Protein AF-A0A8T4QFQ8-F1 (afdb_monomer_lite)

Secondary structure (DSSP, 8-state):
----S-SS---PPPGGGTT--HHHHHHHTT-HHHHHHHHHHHHHHTTT--TTT----S-EEEEEEEEEETTTTEEEEEEEEEEEHHHHHHHTHHHHHHSHHHHHHHHHTT--HHHHHHHHHHHHT--HHHHHHHHHHHHHHHH-

Structure (mmCIF, N/CA/C/O backbone):
data_AF-A0A8T4QFQ8-F1
#
_entry.id   AF-A0A8T4QFQ8-F1
#
loop_
_atom_site.group_PDB
_atom_site.id
_atom_site.type_symbol
_atom_site.label_atom_id
_atom_site.label_alt_id
_atom_site.label_comp_id
_atom_site.label_asym_id
_atom_site.label_entity_id
_atom_site.label_seq_id
_atom_site.pdbx_PDB_ins_code
_atom_site.Cartn_x
_atom_site.Cartn_y
_atom_site.Cartn_z
_atom_site.occupancy
_atom_site.B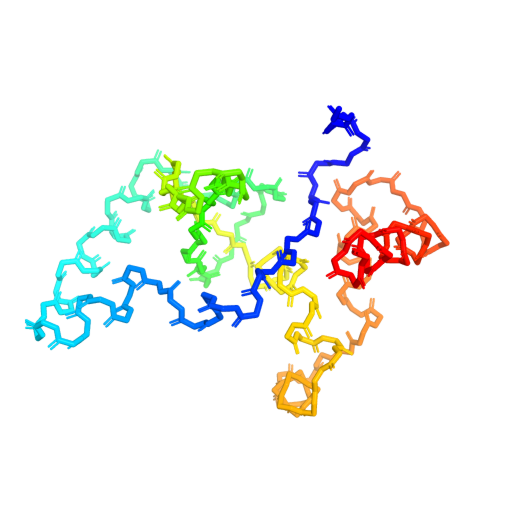_iso_or_equiv
_atom_site.auth_seq_id
_atom_site.auth_comp_id
_atom_site.auth_asym_id
_atom_site.auth_atom_id
_atom_site.pdbx_PDB_model_num
ATOM 1 N N . MET A 1 1 ? -11.045 -9.320 -13.388 1.00 33.59 1 MET A N 1
ATOM 2 C CA . MET A 1 1 ? -10.122 -8.826 -12.346 1.00 33.59 1 MET A CA 1
ATOM 3 C C . MET A 1 1 ? -9.104 -9.922 -12.071 1.00 33.59 1 MET A C 1
ATOM 5 O O . MET A 1 1 ? -9.397 -10.848 -11.333 1.00 33.59 1 MET A O 1
ATOM 9 N N . THR A 1 2 ? -7.963 -9.916 -12.756 1.00 33.94 2 THR A N 1
ATOM 10 C CA . THR A 1 2 ? -6.909 -10.924 -12.556 1.00 33.94 2 THR A CA 1
ATOM 11 C C . THR A 1 2 ? -5.964 -10.443 -11.462 1.00 33.94 2 THR A C 1
ATOM 13 O O . THR A 1 2 ? -4.955 -9.800 -11.738 1.00 33.94 2 THR A O 1
ATOM 16 N N . THR A 1 3 ? -6.312 -10.724 -10.210 1.00 46.50 3 THR A N 1
ATOM 17 C CA . THR A 1 3 ? -5.492 -10.429 -9.022 1.00 46.50 3 THR A CA 1
ATOM 18 C C . THR A 1 3 ? -4.377 -11.455 -8.775 1.00 46.50 3 THR A C 1
ATOM 20 O O . THR A 1 3 ? -3.748 -11.415 -7.727 1.00 46.50 3 THR A O 1
ATOM 23 N N . ASP A 1 4 ? -4.085 -12.351 -9.723 1.00 58.31 4 ASP A N 1
ATOM 24 C CA . ASP A 1 4 ? -3.194 -13.500 -9.481 1.00 58.31 4 ASP A CA 1
ATOM 25 C C . ASP A 1 4 ? -1.717 -13.287 -9.852 1.00 58.31 4 ASP A C 1
ATOM 27 O O . ASP A 1 4 ? -0.906 -14.197 -9.694 1.00 58.31 4 ASP A O 1
ATOM 31 N N . LYS A 1 5 ? -1.317 -12.110 -10.354 1.00 82.31 5 LYS A N 1
ATOM 32 C CA . LYS A 1 5 ? 0.058 -11.936 -10.863 1.00 82.31 5 LYS A CA 1
ATOM 33 C C . LYS A 1 5 ? 1.094 -11.615 -9.781 1.00 82.31 5 LYS A C 1
ATOM 35 O O . LYS A 1 5 ? 2.237 -12.049 -9.898 1.00 82.31 5 LYS A O 1
ATOM 40 N N . PHE A 1 6 ? 0.732 -10.853 -8.747 1.00 91.12 6 PHE A N 1
ATOM 41 C CA . PHE A 1 6 ? 1.683 -10.358 -7.746 1.00 91.12 6 PHE A CA 1
ATOM 42 C C . PHE A 1 6 ? 1.143 -10.479 -6.323 1.00 91.12 6 PHE A C 1
ATOM 44 O O . PHE A 1 6 ? -0.000 -10.130 -6.049 1.00 91.12 6 PHE A O 1
ATOM 51 N N . LYS A 1 7 ? 2.006 -10.912 -5.397 1.00 93.44 7 LYS A N 1
ATOM 52 C CA . LYS A 1 7 ? 1.698 -11.015 -3.964 1.00 93.44 7 LYS A CA 1
ATOM 53 C C . LYS A 1 7 ? 1.563 -9.638 -3.305 1.00 93.44 7 LYS A C 1
ATOM 55 O O . LYS A 1 7 ? 0.692 -9.419 -2.469 1.00 93.44 7 LYS A O 1
ATOM 60 N N . LEU A 1 8 ? 2.459 -8.718 -3.648 1.00 94.75 8 LEU A N 1
ATOM 61 C CA . LEU A 1 8 ? 2.418 -7.319 -3.246 1.00 94.75 8 LEU A CA 1
ATOM 62 C C . LEU A 1 8 ? 1.919 -6.490 -4.426 1.00 94.75 8 LEU A C 1
ATOM 64 O O . LEU A 1 8 ? 2.603 -6.401 -5.441 1.00 94.75 8 LEU A O 1
ATOM 68 N N . THR A 1 9 ? 0.747 -5.888 -4.276 1.00 95.19 9 THR A N 1
ATOM 69 C CA . THR A 1 9 ? 0.085 -5.090 -5.314 1.00 95.19 9 THR A CA 1
ATOM 70 C C . THR A 1 9 ? 0.146 -3.593 -5.014 1.00 95.19 9 THR A C 1
ATOM 72 O O . THR A 1 9 ? 0.393 -3.191 -3.873 1.00 95.19 9 THR A O 1
ATOM 75 N N . ILE A 1 10 ? -0.085 -2.785 -6.049 1.00 94.69 10 ILE A N 1
ATOM 76 C CA . ILE A 1 10 ? -0.287 -1.335 -5.961 1.00 94.69 10 ILE A CA 1
ATOM 77 C C . ILE A 1 10 ? -1.771 -1.071 -5.673 1.00 94.69 10 ILE A C 1
ATOM 79 O O . ILE A 1 10 ? -2.633 -1.711 -6.270 1.00 94.69 10 ILE A O 1
ATOM 83 N N . GLU A 1 11 ? -2.064 -0.130 -4.777 1.00 92.69 11 GLU A N 1
ATOM 84 C CA . GLU A 1 11 ? -3.414 0.313 -4.412 1.00 92.69 11 GLU A CA 1
ATOM 85 C C . GLU A 1 11 ? -3.524 1.837 -4.560 1.00 92.69 11 GLU A C 1
ATOM 87 O O . GLU A 1 11 ? -3.177 2.623 -3.670 1.00 92.69 11 GLU A O 1
ATOM 92 N N . LEU A 1 12 ? -4.010 2.267 -5.724 1.00 90.38 12 LEU A N 1
ATOM 93 C CA . LEU A 1 12 ? -4.332 3.669 -5.958 1.00 90.38 12 LEU A CA 1
ATOM 94 C C . LEU A 1 12 ? -5.690 3.983 -5.325 1.00 90.38 12 LEU A C 1
ATOM 96 O O . LEU A 1 12 ? -6.680 3.304 -5.579 1.00 90.38 12 LEU A O 1
ATOM 100 N N . VAL A 1 13 ? -5.714 5.004 -4.472 1.00 87.94 13 VAL A N 1
ATOM 101 C CA . VAL A 1 13 ? -6.920 5.442 -3.761 1.00 87.94 13 VAL A CA 1
ATOM 102 C C . VAL A 1 13 ? -7.675 6.430 -4.655 1.00 87.94 13 VAL A C 1
ATOM 104 O O . VAL A 1 13 ? -7.035 7.344 -5.186 1.00 87.94 13 VAL A O 1
ATOM 107 N N . PRO A 1 14 ? -9.002 6.301 -4.834 1.00 85.12 14 PRO A N 1
ATOM 108 C CA . PRO A 1 14 ? -9.770 7.286 -5.589 1.00 85.12 14 PRO A CA 1
ATOM 109 C C . PRO A 1 14 ? -9.635 8.688 -4.979 1.00 85.12 14 PRO A C 1
ATOM 111 O O . PRO A 1 14 ? -9.654 8.850 -3.756 1.00 85.12 14 PRO A O 1
ATOM 114 N N . LEU A 1 15 ? -9.520 9.716 -5.827 1.00 83.38 15 LEU A N 1
ATOM 115 C CA . LEU A 1 15 ? -9.272 11.100 -5.390 1.00 83.38 15 LEU A CA 1
ATOM 116 C C . LEU A 1 15 ? -10.317 11.613 -4.390 1.00 83.38 15 LEU A C 1
ATOM 118 O O . LEU A 1 15 ? -9.980 12.346 -3.462 1.00 83.38 15 LEU A O 1
ATOM 122 N N . THR A 1 16 ? -11.576 11.208 -4.558 1.00 84.06 16 THR A N 1
ATOM 123 C CA . THR A 1 16 ? -12.717 11.637 -3.734 1.00 84.06 16 THR A CA 1
ATOM 124 C C . THR A 1 16 ? -12.632 11.173 -2.281 1.00 84.06 16 THR A C 1
ATOM 126 O O . THR A 1 16 ? -13.211 11.808 -1.401 1.00 84.06 16 THR A O 1
ATOM 129 N N . VAL A 1 17 ? -11.894 10.093 -2.016 1.00 84.62 17 VAL A N 1
ATOM 130 C CA . VAL A 1 17 ? -11.730 9.492 -0.682 1.00 84.62 17 VAL A CA 1
ATOM 131 C C . VAL A 1 17 ? -10.275 9.498 -0.228 1.00 84.62 17 VAL A C 1
ATOM 133 O O . VAL A 1 17 ? -9.893 8.803 0.717 1.00 84.62 17 VAL A O 1
ATOM 136 N N . TRP A 1 18 ? -9.434 10.308 -0.872 1.00 85.00 18 TRP A N 1
ATOM 137 C CA . TRP A 1 18 ? -8.052 10.431 -0.452 1.00 85.00 18 TRP A CA 1
ATOM 138 C C . TRP A 1 18 ? -7.986 10.990 0.975 1.00 85.00 18 TRP A C 1
ATOM 140 O O . TRP A 1 18 ? -8.737 11.891 1.352 1.00 85.00 18 TRP A O 1
ATOM 150 N N . TYR A 1 19 ? -7.109 10.417 1.801 1.00 84.25 19 TYR A N 1
ATOM 151 C CA . TYR A 1 19 ? -7.002 10.707 3.238 1.00 84.25 19 TYR A CA 1
ATOM 152 C C . TYR A 1 19 ? -8.236 10.345 4.091 1.00 84.25 19 TYR A C 1
ATOM 154 O O . TYR A 1 19 ? -8.261 10.676 5.281 1.00 84.25 19 TYR A O 1
ATOM 162 N N . ALA A 1 20 ? -9.229 9.634 3.544 1.00 88.06 20 ALA A N 1
ATOM 163 C CA . ALA A 1 20 ? -10.280 9.001 4.334 1.00 88.06 20 ALA A CA 1
ATOM 164 C C . ALA A 1 20 ? -9.770 7.659 4.883 1.00 88.06 20 ALA A C 1
ATOM 166 O O . ALA A 1 20 ? -9.547 6.713 4.134 1.00 88.06 20 ALA A O 1
ATOM 167 N N . SER A 1 21 ? -9.558 7.593 6.199 1.00 91.12 21 SER A N 1
ATOM 168 C CA . SER A 1 21 ? -9.100 6.385 6.891 1.00 91.12 21 SER A CA 1
ATOM 169 C C . SER A 1 21 ? -9.759 6.225 8.256 1.00 91.12 21 SER A C 1
ATOM 171 O O . SER A 1 21 ? -10.254 7.197 8.846 1.00 91.12 21 SER A O 1
ATOM 173 N N . ILE A 1 22 ? -9.721 5.009 8.801 1.00 92.38 22 ILE A N 1
ATOM 174 C CA . ILE A 1 22 ? -10.211 4.713 10.154 1.00 92.38 22 ILE A CA 1
ATOM 175 C C . ILE A 1 22 ? -9.421 5.498 11.202 1.00 92.38 22 ILE A C 1
ATOM 177 O O . ILE A 1 22 ? -10.007 6.018 12.158 1.00 92.38 22 ILE A O 1
ATOM 181 N N . TYR A 1 23 ? -8.111 5.674 11.000 1.00 92.81 23 TYR A N 1
ATOM 182 C CA . TYR A 1 23 ? -7.306 6.555 11.849 1.00 92.81 23 TYR A CA 1
ATOM 183 C C . TYR A 1 23 ? -7.874 7.980 11.896 1.00 92.81 23 TYR A C 1
ATOM 185 O O . TYR A 1 23 ? -8.088 8.527 12.982 1.00 92.81 23 TYR A O 1
ATOM 193 N N . GLN A 1 24 ? -8.155 8.584 10.735 1.00 92.75 24 GLN A N 1
ATOM 194 C CA . GLN A 1 24 ? -8.683 9.949 10.675 1.00 92.75 24 GLN A CA 1
ATOM 195 C C . GLN A 1 24 ? -10.094 10.040 11.254 1.00 92.75 24 GLN A C 1
ATOM 197 O O . GLN A 1 24 ? -10.416 11.019 11.930 1.00 92.75 24 GLN A O 1
ATOM 202 N N . TYR A 1 25 ? -10.918 9.012 11.049 1.00 93.50 25 TYR A N 1
ATOM 203 C CA . TYR A 1 25 ? -12.229 8.906 11.680 1.00 93.50 25 TYR A CA 1
ATOM 204 C C . TYR A 1 25 ? -12.117 8.910 13.212 1.00 93.50 25 TYR A C 1
ATOM 206 O O . TYR A 1 25 ? -12.715 9.762 13.872 1.00 93.50 25 TYR A O 1
ATOM 214 N N . TYR A 1 26 ? -11.295 8.034 13.798 1.00 94.94 26 TYR A N 1
ATOM 215 C CA . TYR A 1 26 ? -11.098 8.008 15.249 1.00 94.94 26 TYR A CA 1
ATOM 216 C C . TYR A 1 26 ? -10.453 9.284 15.784 1.00 94.94 26 TYR A C 1
ATOM 218 O O . TYR A 1 26 ? -10.827 9.736 16.866 1.00 94.94 26 TYR A O 1
ATOM 226 N N . LYS A 1 27 ? -9.532 9.897 15.035 1.00 93.81 27 LYS A N 1
ATOM 227 C CA . LYS A 1 27 ? -8.924 11.182 15.397 1.00 93.81 27 LYS A CA 1
ATOM 228 C C . LYS A 1 27 ? -9.973 12.285 15.510 1.00 93.81 27 LYS A C 1
ATOM 230 O O . LYS A 1 27 ? -10.034 12.951 16.539 1.00 93.81 27 LYS A O 1
ATOM 235 N N . LYS A 1 28 ? -10.825 12.445 14.490 1.00 94.50 28 LYS A N 1
ATOM 236 C CA . LYS A 1 28 ? -11.916 13.439 14.476 1.00 94.50 28 LYS A CA 1
ATOM 237 C C . LYS A 1 28 ? -12.903 13.233 15.624 1.00 94.50 28 LYS A C 1
ATOM 239 O O . LYS A 1 28 ? -13.416 14.198 16.171 1.00 94.50 28 LYS A O 1
ATOM 244 N N . GLN A 1 29 ? -13.127 11.980 16.010 1.00 95.50 29 GLN A N 1
ATOM 245 C CA . GLN A 1 29 ? -14.022 11.604 17.106 1.00 95.50 29 GLN A CA 1
ATOM 246 C C . GLN A 1 29 ? -13.361 11.655 18.495 1.00 95.50 29 GLN A C 1
ATOM 248 O O . GLN A 1 29 ? -13.976 11.221 19.467 1.00 95.50 29 GLN A O 1
ATOM 253 N N . ASN A 1 30 ? -12.108 12.118 18.598 1.00 95.19 30 ASN A N 1
ATOM 254 C CA . ASN A 1 30 ? -11.298 12.097 19.821 1.00 95.19 30 ASN A CA 1
ATOM 255 C C . ASN A 1 30 ? -11.212 10.700 20.483 1.00 95.19 30 ASN A C 1
ATOM 257 O O . ASN A 1 30 ? -11.244 10.551 21.702 1.00 95.19 30 ASN A O 1
ATOM 261 N N . LYS A 1 31 ? -11.132 9.649 19.660 1.00 96.06 31 LYS A N 1
ATOM 262 C CA . LYS A 1 31 ? -11.120 8.228 20.056 1.00 96.06 31 LYS A CA 1
ATOM 263 C C . LYS A 1 31 ? -9.844 7.518 19.599 1.00 96.06 31 LYS A C 1
ATOM 265 O O . LYS A 1 31 ? -9.878 6.335 19.275 1.00 96.06 31 LYS A O 1
ATOM 270 N N . LEU A 1 32 ? -8.705 8.217 19.584 1.00 94.44 32 LEU A N 1
ATOM 271 C CA . LEU A 1 32 ? -7.420 7.643 19.154 1.00 94.44 32 LEU A CA 1
ATOM 272 C C . LEU A 1 32 ? -7.007 6.399 19.952 1.00 94.44 32 LEU A C 1
ATOM 274 O O . LEU A 1 32 ? -6.303 5.552 19.412 1.00 94.44 32 LEU A O 1
ATOM 278 N N . GLN A 1 33 ? -7.480 6.253 21.191 1.00 95.38 33 GLN A N 1
ATOM 279 C CA . GLN A 1 33 ? -7.268 5.047 21.988 1.00 95.38 33 GLN A CA 1
ATOM 280 C C . GLN A 1 33 ? -7.793 3.783 21.282 1.00 95.38 33 GLN A C 1
ATOM 282 O O . GLN A 1 33 ? -7.082 2.785 21.228 1.00 95.38 33 GLN A O 1
ATOM 287 N N . LYS A 1 34 ? -8.956 3.859 20.618 1.00 94.88 34 LYS A N 1
ATOM 288 C CA . LYS A 1 34 ? -9.524 2.735 19.851 1.00 94.88 34 LYS A CA 1
ATOM 289 C C . LYS A 1 34 ? -8.628 2.301 18.696 1.00 94.88 34 LYS A C 1
ATOM 291 O O . LYS A 1 34 ? -8.514 1.119 18.396 1.00 94.88 34 LYS A O 1
ATOM 296 N N . TRP A 1 35 ? -7.960 3.259 18.054 1.00 93.69 35 TRP A N 1
ATOM 297 C CA . TRP A 1 35 ? -6.980 2.952 17.015 1.00 93.69 35 TRP A CA 1
ATOM 298 C C . TRP A 1 35 ? -5.753 2.225 17.580 1.00 93.69 35 TRP A C 1
ATOM 300 O O . TRP A 1 35 ? -5.226 1.314 16.948 1.00 93.69 35 TRP A O 1
ATOM 310 N N . GLN A 1 36 ? -5.286 2.604 18.774 1.00 91.44 36 GLN A N 1
ATOM 311 C CA . GLN A 1 36 ? -4.164 1.914 19.420 1.00 91.44 36 GLN A CA 1
ATOM 312 C C . GLN A 1 36 ? -4.538 0.494 19.861 1.00 91.44 36 GLN A 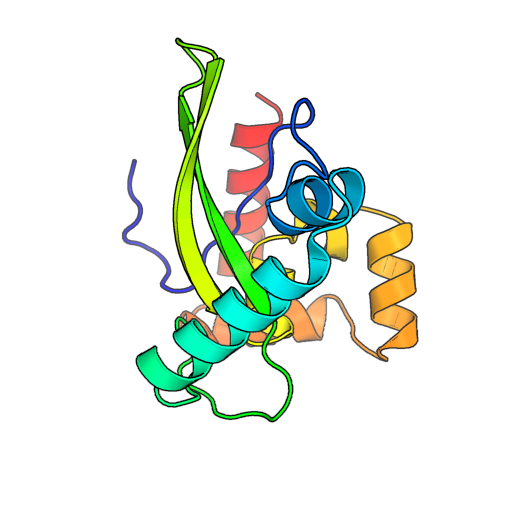C 1
ATOM 314 O O . GLN A 1 36 ? -3.726 -0.418 19.701 1.00 91.44 36 GLN A O 1
ATOM 319 N N . GLU A 1 37 ? -5.757 0.302 20.368 1.00 93.50 37 GLU A N 1
ATOM 320 C CA . GLU A 1 37 ? -6.310 -1.012 20.719 1.00 93.50 37 GLU A CA 1
ATOM 321 C C . GLU A 1 37 ? -6.366 -1.920 19.491 1.00 93.50 37 GLU A C 1
ATOM 323 O O . GLU A 1 37 ? -5.766 -2.991 19.505 1.00 93.50 37 GLU A O 1
ATOM 328 N N . LEU A 1 38 ? -6.942 -1.434 18.386 1.00 92.00 38 LEU A N 1
ATOM 329 C CA . LEU A 1 38 ? -7.016 -2.169 17.122 1.00 92.00 38 LEU A CA 1
ATOM 330 C C . LEU A 1 38 ? -5.635 -2.622 16.634 1.00 92.00 38 LEU A C 1
ATOM 332 O O . LEU A 1 38 ? -5.442 -3.787 16.288 1.00 92.00 38 LEU A O 1
ATOM 336 N N . LYS A 1 39 ? -4.643 -1.724 16.640 1.00 90.19 39 LYS A N 1
ATOM 337 C CA . LYS A 1 39 ? -3.268 -2.092 16.267 1.00 90.19 39 LYS A CA 1
ATOM 338 C C . LYS A 1 39 ? -2.675 -3.135 17.215 1.00 90.19 39 LYS A C 1
ATOM 340 O O . LYS A 1 39 ? -1.981 -4.041 16.768 1.00 90.19 39 LYS A O 1
ATOM 345 N N . SER A 1 40 ? -2.937 -3.022 18.515 1.00 88.50 40 SER A N 1
ATOM 346 C CA . SER A 1 40 ? -2.434 -3.978 19.509 1.00 88.50 40 SER A CA 1
ATOM 347 C C . SER A 1 40 ? -3.050 -5.366 19.315 1.00 88.50 40 SER A C 1
ATOM 349 O O . SER A 1 40 ? -2.340 -6.369 19.367 1.00 88.50 40 SER A O 1
ATOM 351 N N . GLU A 1 41 ? -4.347 -5.433 19.017 1.00 90.69 41 GLU A N 1
ATOM 352 C CA . GLU A 1 41 ? -5.052 -6.681 18.716 1.00 90.69 41 GLU A CA 1
ATOM 353 C C . GLU A 1 41 ? -4.539 -7.333 17.431 1.00 90.69 41 GLU A C 1
ATOM 355 O O . GLU A 1 41 ? -4.225 -8.526 17.432 1.00 90.69 41 GLU A O 1
ATOM 360 N N . LEU A 1 42 ? -4.374 -6.559 16.351 1.00 89.44 42 LEU A N 1
ATOM 361 C CA . LEU A 1 42 ? -3.771 -7.069 15.117 1.00 89.44 42 LEU A CA 1
ATOM 362 C C . LEU A 1 42 ? -2.354 -7.601 15.370 1.00 89.44 42 LEU A C 1
ATOM 364 O O 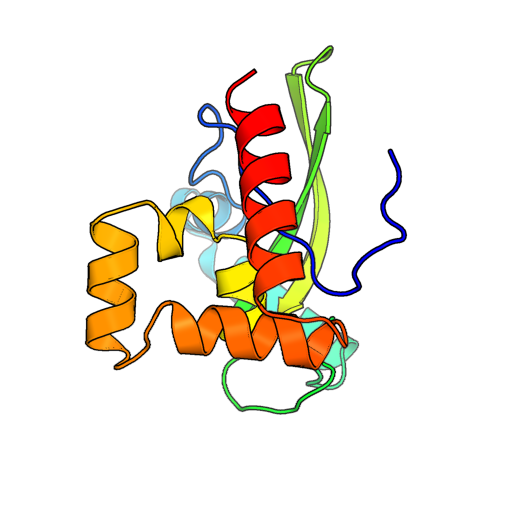. LEU A 1 42 ? -1.984 -8.641 14.837 1.00 89.44 42 LEU A O 1
ATOM 368 N N . PHE A 1 43 ? -1.564 -6.915 16.199 1.00 84.75 43 PHE A N 1
ATOM 369 C CA . PHE A 1 43 ? -0.189 -7.313 16.494 1.00 84.75 43 PHE A CA 1
ATOM 370 C C . PHE A 1 43 ? -0.120 -8.684 17.173 1.00 84.75 43 PHE A C 1
ATOM 372 O O . PHE A 1 43 ? 0.741 -9.502 16.837 1.00 84.75 43 PHE A O 1
ATOM 379 N N . ILE A 1 44 ? -1.046 -8.941 18.103 1.00 86.50 44 ILE A N 1
ATOM 380 C CA . ILE A 1 44 ? -1.204 -10.237 18.771 1.00 86.50 44 ILE A CA 1
ATOM 381 C C . ILE A 1 44 ? -1.680 -11.291 17.766 1.00 86.50 44 ILE A C 1
ATOM 383 O O . ILE A 1 44 ? -1.081 -12.362 17.673 1.00 86.50 44 ILE A O 1
ATOM 387 N N . LYS A 1 45 ? -2.718 -10.975 16.983 1.00 87.38 45 LYS A N 1
ATOM 388 C CA . LYS A 1 45 ? -3.340 -11.889 16.015 1.00 87.38 45 LYS A CA 1
ATOM 389 C C . LYS A 1 45 ? -2.374 -12.348 14.920 1.00 87.38 45 LYS A C 1
ATOM 391 O O . LYS A 1 45 ? -2.393 -13.512 14.537 1.00 87.38 45 LYS A O 1
ATOM 396 N N . GLU A 1 46 ? -1.532 -11.451 14.414 1.00 86.38 46 GLU A N 1
ATOM 397 C CA . GLU A 1 46 ? -0.630 -11.713 13.282 1.00 86.38 46 GLU A CA 1
ATOM 398 C C . GLU A 1 46 ? 0.742 -12.255 13.709 1.00 86.38 46 GLU A C 1
ATOM 400 O O . GLU A 1 46 ? 1.619 -12.487 12.874 1.00 86.38 46 GLU A O 1
ATOM 405 N N . GLY A 1 47 ? 0.962 -12.450 15.013 1.00 81.75 47 GLY A N 1
ATOM 406 C CA . GLY A 1 47 ? 2.208 -13.011 15.530 1.00 81.75 47 GLY A CA 1
ATOM 407 C C . GLY A 1 47 ? 3.437 -12.155 15.214 1.00 81.75 47 GLY A C 1
ATOM 408 O O . GLY A 1 47 ? 4.527 -12.700 15.055 1.00 81.75 47 GLY A O 1
ATOM 409 N N . ARG A 1 48 ? 3.268 -10.825 15.120 1.00 75.62 48 ARG A N 1
ATOM 410 C CA . ARG A 1 48 ? 4.325 -9.843 14.796 1.00 75.62 48 ARG A CA 1
ATOM 411 C C . ARG A 1 48 ? 4.961 -9.992 13.405 1.00 75.62 48 ARG A C 1
ATOM 413 O O . ARG A 1 48 ? 6.062 -9.489 13.183 1.00 75.62 48 ARG A O 1
ATOM 420 N N . LYS A 1 49 ? 4.285 -10.658 12.468 1.00 78.12 49 LYS A N 1
ATOM 421 C CA . LYS A 1 49 ? 4.776 -10.850 11.097 1.00 78.12 49 LYS A CA 1
ATOM 422 C C . LYS A 1 49 ? 4.094 -9.895 10.133 1.00 78.12 49 LYS A C 1
ATOM 424 O O . LYS A 1 49 ? 2.902 -9.632 10.244 1.00 78.12 49 LYS A O 1
ATOM 429 N N . TYR A 1 50 ? 4.841 -9.409 9.145 1.00 81.81 50 TYR A N 1
ATOM 430 C CA . TYR A 1 50 ? 4.244 -8.636 8.058 1.00 81.81 50 TYR A CA 1
ATOM 431 C C . TYR A 1 50 ? 3.388 -9.526 7.162 1.00 81.81 50 TYR A C 1
ATOM 433 O O . TYR A 1 50 ? 3.904 -10.488 6.589 1.00 81.81 50 TYR A O 1
ATOM 441 N N . TRP A 1 51 ? 2.128 -9.144 6.952 1.00 86.00 51 TRP A N 1
ATOM 442 C CA . TRP A 1 51 ? 1.150 -9.935 6.197 1.00 86.00 51 TRP A CA 1
ATOM 443 C C . TRP A 1 51 ? 1.616 -10.309 4.781 1.00 86.00 51 TRP A C 1
ATOM 445 O O . TRP A 1 51 ? 1.405 -11.425 4.314 1.00 86.00 51 TRP A O 1
ATOM 455 N N . ILE A 1 52 ? 2.325 -9.398 4.106 1.00 88.81 52 ILE A N 1
ATOM 456 C CA . ILE A 1 52 ? 2.744 -9.596 2.712 1.00 88.81 52 ILE A CA 1
ATOM 457 C C . ILE A 1 52 ? 4.161 -10.174 2.610 1.00 88.81 52 ILE A C 1
ATOM 459 O O . ILE A 1 52 ? 4.354 -11.278 2.101 1.00 88.81 52 ILE A O 1
ATOM 463 N N . CYS A 1 53 ? 5.189 -9.448 3.058 1.00 88.38 53 CYS A N 1
ATOM 464 C CA . CYS A 1 53 ? 6.576 -9.887 2.856 1.00 88.38 53 CYS A CA 1
ATOM 465 C C . CYS A 1 53 ? 7.065 -10.920 3.882 1.00 88.38 53 CYS A C 1
ATOM 467 O O . CYS A 1 53 ? 8.146 -11.473 3.692 1.00 88.38 53 CYS A O 1
ATOM 469 N N . GLY A 1 54 ? 6.319 -11.159 4.967 1.00 81.62 54 GLY A N 1
ATOM 470 C CA . GLY A 1 54 ? 6.662 -12.137 6.004 1.00 81.62 54 GLY A CA 1
ATOM 471 C C . GLY A 1 54 ? 7.909 -11.813 6.831 1.00 81.62 54 GLY A C 1
ATOM 472 O O . GLY A 1 54 ? 8.293 -12.624 7.666 1.00 81.62 54 GLY A O 1
ATOM 473 N N . LYS A 1 55 ? 8.563 -10.661 6.612 1.00 76.81 55 LYS A N 1
ATOM 474 C CA . LYS A 1 55 ? 9.705 -10.245 7.436 1.00 76.81 55 LYS A CA 1
ATOM 475 C C . LYS A 1 55 ? 9.246 -9.883 8.854 1.00 76.81 55 LYS A C 1
ATOM 477 O O . LYS A 1 55 ? 8.064 -9.659 9.110 1.00 76.81 55 LYS A O 1
ATOM 482 N N . GLU A 1 56 ? 10.221 -9.755 9.737 1.00 66.19 56 GLU A N 1
ATOM 483 C CA . GLU A 1 56 ? 10.053 -9.255 11.095 1.00 66.19 56 GLU A CA 1
ATOM 484 C C . GLU A 1 56 ? 10.906 -7.993 11.210 1.00 66.19 56 GLU A C 1
ATOM 486 O O . GLU A 1 56 ? 12.099 -8.007 10.899 1.00 66.19 56 GLU A O 1
ATOM 491 N N . ASN A 1 57 ? 10.285 -6.863 11.542 1.00 64.25 57 ASN A N 1
ATOM 492 C CA . ASN A 1 57 ? 11.003 -5.641 11.878 1.00 64.25 57 ASN A CA 1
ATOM 493 C C . ASN A 1 57 ? 10.123 -4.771 12.794 1.00 64.25 57 ASN A C 1
ATOM 495 O O . ASN A 1 57 ? 8.902 -4.914 12.835 1.00 64.25 57 ASN A O 1
ATOM 499 N N . VAL A 1 58 ? 10.756 -3.900 13.575 1.00 63.00 58 VAL A N 1
ATOM 500 C CA . VAL A 1 58 ? 10.169 -3.304 14.792 1.00 63.00 58 VAL A CA 1
ATOM 501 C C . VAL A 1 58 ? 9.039 -2.306 14.501 1.00 63.00 58 VAL A C 1
ATOM 503 O O . VAL A 1 58 ? 8.249 -1.990 15.388 1.00 63.00 58 VAL A O 1
ATOM 506 N N . ARG A 1 59 ? 8.943 -1.807 13.259 1.00 74.06 59 ARG A N 1
ATOM 507 C CA . ARG A 1 59 ? 7.933 -0.825 12.846 1.00 74.06 59 ARG A CA 1
ATOM 508 C C . ARG A 1 59 ? 6.910 -1.454 11.904 1.00 74.06 59 ARG A C 1
ATOM 510 O O . ARG A 1 59 ? 7.232 -1.818 10.770 1.00 74.06 59 ARG A O 1
ATOM 517 N N . LEU A 1 60 ? 5.686 -1.573 12.401 1.00 81.31 60 LEU A N 1
ATOM 518 C CA . LEU A 1 60 ? 4.522 -2.067 11.679 1.00 81.31 60 LEU A CA 1
ATOM 519 C C . LEU A 1 60 ? 3.597 -0.895 11.363 1.00 81.31 60 LEU A C 1
ATOM 521 O O . LEU A 1 60 ? 3.274 -0.101 12.245 1.00 81.31 60 LEU A O 1
ATOM 525 N N . GLU A 1 61 ? 3.181 -0.807 10.108 1.00 87.50 61 GLU A N 1
ATOM 526 C CA . GLU A 1 61 ? 2.170 0.143 9.657 1.00 87.50 61 GLU A CA 1
ATOM 527 C C . GLU A 1 61 ? 0.867 -0.638 9.464 1.00 87.50 61 GLU A C 1
ATOM 529 O O . GLU A 1 61 ? 0.853 -1.649 8.759 1.00 87.50 61 GLU A O 1
ATOM 534 N N . ALA A 1 62 ? -0.211 -0.217 10.125 1.00 91.19 62 ALA A N 1
ATOM 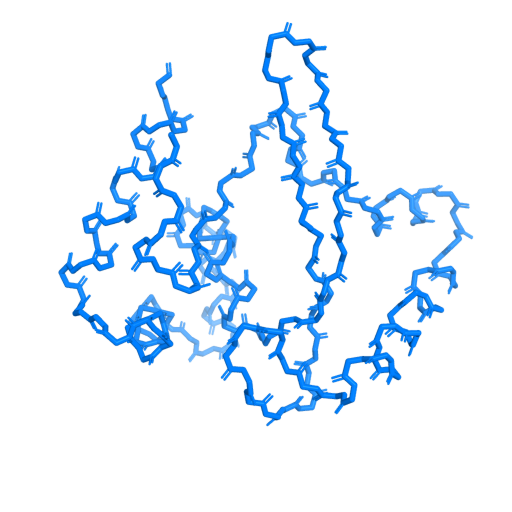535 C CA . ALA A 1 62 ? -1.526 -0.820 9.928 1.00 91.19 62 ALA A CA 1
ATOM 536 C C . ALA A 1 62 ? -2.105 -0.311 8.605 1.00 91.19 62 ALA A C 1
ATOM 538 O O . ALA A 1 62 ? -2.354 0.885 8.461 1.00 91.19 62 ALA A O 1
ATOM 539 N N . HIS A 1 63 ? -2.277 -1.222 7.651 1.00 92.88 63 HIS A N 1
ATOM 540 C CA . HIS A 1 63 ? -2.809 -0.937 6.325 1.00 92.88 63 HIS A CA 1
ATOM 541 C C . HIS A 1 63 ? -4.276 -1.337 6.257 1.00 92.88 63 HIS A C 1
ATOM 543 O O . HIS A 1 63 ? -4.619 -2.480 6.560 1.00 92.88 63 HIS A O 1
ATOM 549 N N . GLU A 1 64 ? -5.120 -0.398 5.849 1.00 93.88 64 GLU A N 1
ATOM 550 C CA . GLU A 1 64 ? -6.551 -0.604 5.646 1.00 93.88 64 GLU A CA 1
ATOM 551 C C . GLU A 1 64 ? -6.781 -1.083 4.204 1.00 93.88 64 GLU A C 1
ATOM 553 O O . GLU A 1 64 ? -6.458 -0.372 3.254 1.00 93.88 64 GLU A O 1
ATOM 558 N N . PHE A 1 65 ? -7.319 -2.292 4.039 1.00 92.94 65 PHE A N 1
ATOM 559 C CA . PHE A 1 65 ? -7.691 -2.850 2.741 1.00 92.94 65 PHE A CA 1
ATOM 560 C C . PHE A 1 65 ? -9.144 -2.494 2.450 1.00 92.94 65 PHE A C 1
ATOM 562 O O . PHE A 1 65 ? -10.048 -2.821 3.226 1.00 92.94 65 PHE A O 1
ATOM 569 N N . TRP A 1 66 ? -9.356 -1.816 1.328 1.00 93.38 66 TRP A N 1
ATOM 570 C CA . TRP A 1 66 ? -10.648 -1.273 0.934 1.00 93.38 66 TRP A CA 1
ATOM 571 C C . TRP A 1 66 ? -11.159 -1.942 -0.337 1.00 93.38 66 TRP A C 1
ATOM 573 O O . TRP A 1 66 ? -10.394 -2.236 -1.253 1.00 93.38 66 TRP A O 1
ATOM 583 N N . ILE A 1 67 ? -12.473 -2.133 -0.391 1.00 91.06 67 ILE A N 1
ATOM 584 C CA . ILE A 1 67 ? -13.206 -2.478 -1.605 1.00 91.06 67 ILE A CA 1
ATOM 585 C C . ILE A 1 67 ? -13.964 -1.226 -2.041 1.00 91.06 67 ILE A C 1
ATOM 587 O O . ILE A 1 67 ? -14.666 -0.611 -1.230 1.00 91.06 67 ILE A O 1
ATOM 591 N N . TYR A 1 68 ? -13.807 -0.866 -3.311 1.00 89.12 68 TYR A N 1
ATOM 592 C CA . TYR A 1 68 ? -14.501 0.249 -3.945 1.00 89.12 68 TYR A CA 1
ATOM 593 C C . TYR A 1 68 ? -15.538 -0.300 -4.922 1.00 89.12 68 TYR A C 1
ATOM 595 O O . TYR A 1 68 ? -15.225 -1.157 -5.748 1.00 89.12 68 TYR A O 1
ATOM 603 N N . ASP A 1 69 ? -16.770 0.171 -4.782 1.00 89.19 69 ASP A N 1
ATOM 604 C CA . ASP A 1 69 ? -17.865 -0.046 -5.720 1.00 89.19 69 ASP A CA 1
ATOM 605 C C . ASP A 1 69 ? -18.204 1.315 -6.327 1.00 89.19 69 ASP A C 1
ATOM 607 O O . ASP A 1 69 ? -18.821 2.161 -5.671 1.00 89.19 69 ASP A O 1
ATOM 611 N N . ASP A 1 70 ? -17.722 1.541 -7.547 1.00 84.38 70 ASP A N 1
ATOM 612 C CA . ASP A 1 70 ? -17.865 2.823 -8.233 1.00 84.38 70 ASP A CA 1
ATOM 613 C C . ASP A 1 70 ? -19.300 3.061 -8.721 1.00 84.38 70 ASP A C 1
ATOM 615 O O . ASP A 1 70 ? -19.727 4.214 -8.762 1.00 84.38 70 ASP A O 1
ATOM 619 N N . ASP A 1 71 ? -20.065 1.998 -9.001 1.00 88.56 71 ASP A N 1
ATOM 620 C CA . ASP A 1 71 ? -21.454 2.080 -9.471 1.00 88.56 71 ASP A CA 1
ATOM 621 C C . ASP A 1 71 ? -22.388 2.561 -8.353 1.00 88.56 71 ASP A C 1
ATOM 623 O O . ASP A 1 71 ? -23.260 3.403 -8.569 1.00 88.56 71 ASP A O 1
ATOM 627 N N . ASN A 1 72 ? -22.193 2.043 -7.136 1.00 92.25 72 ASN A N 1
ATOM 628 C CA . ASN A 1 72 ? -22.988 2.414 -5.962 1.00 92.25 72 ASN A CA 1
ATOM 629 C C . ASN A 1 72 ? -22.322 3.492 -5.091 1.00 92.25 72 ASN A C 1
ATOM 631 O O . ASN A 1 72 ? -22.892 3.902 -4.077 1.00 92.25 72 ASN A O 1
ATOM 635 N N . HIS A 1 73 ? -21.120 3.939 -5.461 1.00 88.38 73 HIS A N 1
ATOM 636 C CA . HIS A 1 73 ? -20.289 4.885 -4.710 1.00 88.38 73 HIS A CA 1
ATOM 637 C C . HIS A 1 73 ? -20.019 4.451 -3.258 1.00 88.38 73 HIS A C 1
ATOM 639 O O . HIS A 1 73 ? -20.083 5.252 -2.320 1.00 88.38 73 HIS A O 1
ATOM 645 N N . ILE A 1 74 ? -19.710 3.167 -3.058 1.00 89.75 74 ILE A N 1
ATOM 646 C CA . ILE A 1 74 ? -19.450 2.593 -1.734 1.00 89.75 74 ILE A CA 1
ATOM 647 C C . ILE A 1 74 ? -17.950 2.360 -1.551 1.00 89.75 74 ILE A C 1
ATOM 649 O O . ILE A 1 74 ? -17.312 1.634 -2.309 1.00 89.75 74 ILE A O 1
ATOM 653 N N . GLN A 1 75 ? -17.405 2.910 -0.465 1.00 90.19 75 GLN A N 1
ATOM 654 C CA . GLN A 1 75 ? -16.110 2.519 0.085 1.00 90.19 75 GLN A CA 1
ATOM 655 C C . GLN A 1 75 ? -16.348 1.608 1.294 1.00 90.19 75 GLN A C 1
ATOM 657 O O . GLN A 1 75 ? -16.851 2.049 2.331 1.00 90.19 75 GLN A O 1
ATOM 662 N N . LYS A 1 76 ? -15.971 0.333 1.181 1.00 92.19 76 LYS A N 1
ATOM 663 C CA . LYS A 1 76 ? -16.134 -0.659 2.250 1.00 92.19 76 LYS A CA 1
ATOM 664 C C . LYS A 1 76 ? -14.780 -1.102 2.786 1.00 92.19 76 LYS A C 1
ATOM 666 O O . LYS A 1 76 ? -13.925 -1.541 2.020 1.00 92.19 76 LYS A O 1
ATOM 671 N N . LEU A 1 77 ? -14.601 -1.019 4.104 1.00 93.44 77 LEU A N 1
ATOM 672 C CA . LEU A 1 77 ? -13.428 -1.591 4.761 1.00 93.44 77 LEU A CA 1
ATOM 673 C C . LEU A 1 77 ? -13.568 -3.112 4.741 1.00 93.44 77 LEU A C 1
ATOM 675 O O . LEU A 1 77 ? -14.539 -3.642 5.284 1.00 93.44 77 LEU A O 1
ATOM 679 N N . ASP A 1 78 ? -12.617 -3.792 4.117 1.00 93.62 78 ASP A N 1
ATOM 680 C CA . ASP A 1 78 ? -12.589 -5.250 4.056 1.00 93.62 78 ASP A CA 1
ATOM 681 C C . ASP A 1 78 ? -11.831 -5.825 5.256 1.00 93.62 78 ASP A C 1
ATOM 683 O O . ASP A 1 78 ? -12.383 -6.561 6.073 1.00 93.62 78 ASP A O 1
ATOM 687 N N . THR A 1 79 ? -10.572 -5.420 5.414 1.00 92.31 79 THR A N 1
ATOM 688 C CA . THR A 1 79 ? -9.698 -5.900 6.487 1.00 92.31 79 THR A CA 1
ATOM 689 C C . THR A 1 79 ? -8.617 -4.873 6.817 1.00 92.31 79 THR A C 1
ATOM 691 O O . THR A 1 79 ? -8.397 -3.907 6.087 1.00 92.31 79 THR A O 1
ATOM 694 N N . ILE A 1 80 ? -7.925 -5.073 7.936 1.00 93.69 80 ILE A N 1
ATOM 695 C CA . ILE A 1 80 ? -6.724 -4.324 8.298 1.00 93.69 80 ILE A CA 1
ATOM 696 C C . ILE A 1 80 ? -5.635 -5.348 8.605 1.00 93.69 80 ILE A C 1
ATOM 698 O O . ILE A 1 80 ? -5.878 -6.294 9.356 1.00 93.69 80 ILE A O 1
ATOM 702 N N . HIS A 1 81 ? -4.441 -5.141 8.052 1.00 93.19 81 HIS A N 1
ATOM 703 C CA . HIS A 1 81 ? -3.267 -5.963 8.350 1.00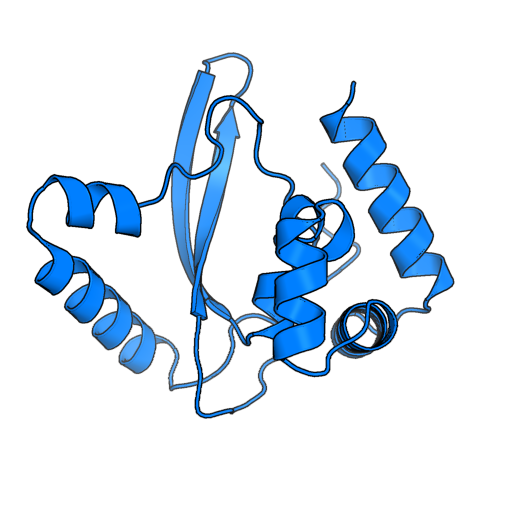 93.19 81 HIS A CA 1
ATOM 704 C C . HIS A 1 81 ? -2.031 -5.111 8.592 1.00 93.19 81 HIS A C 1
ATOM 706 O O . HIS A 1 81 ? -1.905 -4.015 8.039 1.00 93.19 81 HIS A O 1
ATOM 712 N N . HIS A 1 82 ? -1.068 -5.625 9.357 1.00 91.25 82 HIS A N 1
ATOM 713 C CA . HIS A 1 82 ? 0.219 -4.956 9.456 1.00 91.25 82 HIS A CA 1
ATOM 714 C C . HIS A 1 82 ? 1.125 -5.243 8.265 1.00 91.25 82 HIS A C 1
ATOM 716 O O . HIS A 1 82 ? 1.440 -6.386 7.911 1.00 91.25 82 HIS A O 1
ATOM 722 N N . LEU A 1 83 ? 1.648 -4.160 7.707 1.00 92.62 83 LEU A N 1
ATOM 723 C CA . LEU A 1 83 ? 2.646 -4.165 6.657 1.00 92.62 83 LEU A CA 1
ATOM 724 C C . LEU A 1 83 ? 3.959 -3.573 7.159 1.00 92.62 83 LEU A C 1
ATOM 726 O O . LEU A 1 83 ? 4.017 -2.808 8.124 1.00 92.62 83 LEU A O 1
ATOM 730 N N . CYS A 1 84 ? 5.045 -3.924 6.475 1.00 91.62 84 CYS A N 1
ATOM 731 C CA . CYS A 1 84 ? 6.302 -3.216 6.667 1.00 91.62 84 CYS A CA 1
ATOM 732 C C . CYS A 1 84 ? 6.236 -1.864 5.967 1.00 91.62 84 CYS A C 1
ATOM 734 O O . CYS A 1 84 ? 5.473 -1.693 5.014 1.00 91.62 84 CYS A O 1
ATOM 736 N N . GLY A 1 85 ? 7.097 -0.931 6.378 1.00 91.44 85 GLY A N 1
ATOM 737 C CA . GLY A 1 85 ? 7.144 0.401 5.774 1.00 91.44 85 GLY A CA 1
ATOM 738 C C . GLY A 1 85 ? 7.296 0.376 4.248 1.00 91.44 85 GLY A C 1
ATOM 739 O O . GLY A 1 85 ? 6.684 1.192 3.575 1.00 91.44 85 GLY A O 1
ATOM 740 N N . PHE A 1 86 ? 8.034 -0.587 3.683 1.00 94.25 86 PHE A N 1
ATOM 741 C CA . PHE A 1 86 ? 8.155 -0.735 2.227 1.00 94.25 86 PHE A CA 1
ATOM 742 C C . PHE A 1 86 ? 6.879 -1.271 1.574 1.00 94.25 86 PHE A C 1
ATOM 744 O O . PHE A 1 86 ? 6.412 -0.685 0.606 1.00 94.25 86 PHE A O 1
ATOM 751 N N . CYS A 1 87 ? 6.290 -2.350 2.104 1.00 95.06 87 CYS A N 1
ATOM 752 C CA . CYS A 1 87 ? 5.023 -2.891 1.603 1.00 95.06 87 CYS A CA 1
ATOM 753 C C . CYS A 1 87 ? 3.918 -1.827 1.647 1.00 95.06 87 CYS A C 1
ATOM 755 O O . CYS A 1 87 ? 3.198 -1.663 0.672 1.00 95.06 87 CYS A O 1
ATOM 757 N N . HIS A 1 88 ? 3.835 -1.066 2.740 1.00 94.56 88 HIS A N 1
ATOM 758 C CA . HIS A 1 88 ? 2.877 0.026 2.891 1.00 94.56 88 HIS A CA 1
ATOM 759 C C . HIS A 1 88 ? 3.123 1.158 1.878 1.00 94.56 88 HIS A C 1
ATOM 761 O O . HIS A 1 88 ? 2.197 1.639 1.230 1.00 94.56 88 HIS A O 1
ATOM 767 N N . LYS A 1 89 ? 4.388 1.555 1.674 1.00 95.19 89 LYS A N 1
ATOM 768 C CA . LYS A 1 89 ? 4.759 2.539 0.643 1.00 95.19 89 LYS A CA 1
ATOM 769 C C . LYS A 1 89 ? 4.382 2.080 -0.767 1.00 95.19 89 LYS A C 1
ATOM 771 O O . LYS A 1 89 ? 3.914 2.887 -1.559 1.00 95.19 89 LYS A O 1
ATOM 776 N N . ILE A 1 90 ? 4.556 0.791 -1.058 1.00 96.38 90 ILE A N 1
ATOM 777 C CA . ILE A 1 90 ? 4.221 0.178 -2.350 1.00 96.38 90 ILE A CA 1
ATOM 778 C C . ILE A 1 90 ? 2.710 0.107 -2.571 1.00 96.38 90 ILE A C 1
ATOM 780 O O . ILE A 1 90 ? 2.238 0.351 -3.678 1.00 96.38 90 ILE A O 1
ATOM 784 N N . LYS A 1 91 ? 1.936 -0.185 -1.523 1.00 95.44 91 LYS A N 1
ATOM 785 C CA . LYS A 1 91 ? 0.478 -0.092 -1.601 1.00 95.44 91 LYS A CA 1
ATOM 786 C C . LYS A 1 91 ? 0.069 1.317 -2.019 1.00 95.44 91 LYS A C 1
ATOM 788 O O . LYS A 1 91 ? -0.688 1.465 -2.960 1.00 95.44 91 LYS A O 1
ATOM 793 N N . HIS A 1 92 ? 0.687 2.347 -1.446 1.00 94.38 92 HIS A N 1
ATOM 794 C CA . HIS A 1 92 ? 0.384 3.745 -1.755 1.00 94.38 92 HIS A CA 1
ATOM 795 C C . HIS A 1 92 ? 1.407 4.439 -2.674 1.00 94.38 92 HIS A C 1
ATOM 797 O O . HIS A 1 92 ? 1.757 5.598 -2.428 1.00 94.38 92 HIS A O 1
ATOM 803 N N . VAL A 1 93 ? 1.885 3.784 -3.744 1.00 95.19 93 VAL A N 1
ATOM 804 C CA . VAL A 1 93 ? 2.874 4.400 -4.663 1.00 95.19 93 VAL A CA 1
ATOM 805 C C . VAL A 1 93 ? 2.420 5.743 -5.231 1.00 95.19 93 VAL A C 1
ATOM 807 O O . VAL A 1 93 ? 3.262 6.619 -5.396 1.00 95.19 93 VAL A O 1
ATOM 810 N N . GLY A 1 94 ? 1.117 5.947 -5.456 1.00 93.06 94 GLY A N 1
ATOM 811 C CA . GLY A 1 94 ? 0.574 7.239 -5.890 1.00 93.06 94 GLY A CA 1
ATOM 812 C C . GLY A 1 94 ? 0.965 8.392 -4.978 1.00 93.06 94 GLY A C 1
ATOM 813 O O . GLY A 1 94 ? 1.412 9.425 -5.459 1.00 93.06 94 GLY A O 1
ATOM 814 N N . LEU A 1 95 ? 0.918 8.192 -3.662 1.00 93.44 95 LEU A N 1
ATOM 815 C CA . LEU A 1 95 ? 1.421 9.183 -2.719 1.00 93.44 95 LEU A CA 1
ATOM 816 C C . LEU A 1 95 ? 2.955 9.234 -2.744 1.00 93.44 95 LEU A C 1
ATOM 818 O O . LEU A 1 95 ? 3.537 10.299 -2.917 1.00 93.44 95 LEU A O 1
ATOM 822 N N . TRP A 1 96 ? 3.616 8.092 -2.548 1.00 95.31 96 TRP A N 1
ATOM 823 C CA . TRP A 1 96 ? 5.047 8.059 -2.226 1.00 95.31 96 TRP A CA 1
ATOM 824 C C . TRP A 1 96 ? 5.978 8.367 -3.397 1.00 95.31 96 TRP A C 1
ATOM 826 O O . TRP A 1 96 ? 7.057 8.908 -3.171 1.00 95.31 96 TRP A O 1
ATOM 836 N N . LEU A 1 97 ? 5.590 8.012 -4.621 1.00 95.25 97 LEU A N 1
ATOM 837 C CA . LEU A 1 97 ? 6.428 8.139 -5.817 1.00 95.25 97 LEU A CA 1
ATOM 838 C C . LEU A 1 97 ? 5.937 9.213 -6.792 1.00 95.25 97 LEU A C 1
ATOM 840 O O . LEU A 1 97 ? 6.720 9.636 -7.637 1.00 95.25 97 LEU A O 1
ATOM 844 N N . HIS A 1 98 ? 4.679 9.653 -6.676 1.00 94.44 98 HIS A N 1
ATOM 845 C CA . HIS A 1 98 ? 4.044 10.561 -7.644 1.00 94.44 98 HIS A CA 1
ATOM 846 C C . HIS A 1 98 ? 3.536 11.871 -7.022 1.00 94.44 98 HIS A C 1
ATOM 848 O O . HIS A 1 98 ? 2.806 12.619 -7.666 1.00 94.44 98 HIS A O 1
ATOM 854 N N . THR A 1 99 ? 3.950 12.194 -5.790 1.00 93.44 99 THR A N 1
ATOM 855 C CA . THR A 1 99 ? 3.719 13.515 -5.177 1.00 93.44 99 THR A CA 1
ATOM 856 C C . THR A 1 99 ? 5.011 14.107 -4.623 1.00 93.44 99 THR A C 1
ATOM 858 O O . THR A 1 99 ? 5.893 13.380 -4.158 1.00 93.44 99 THR A O 1
ATOM 861 N N . SER A 1 100 ? 5.107 15.439 -4.606 1.00 95.44 100 SER A N 1
ATOM 862 C CA . SER A 1 100 ? 6.256 16.144 -4.020 1.00 95.44 100 SER A CA 1
ATOM 863 C C . SER A 1 100 ? 6.395 15.888 -2.516 1.00 95.44 100 SER A C 1
ATOM 865 O O . SER A 1 100 ? 7.510 15.780 -2.007 1.00 95.44 100 SER A O 1
ATOM 867 N N . ASP A 1 101 ? 5.278 15.750 -1.798 1.00 94.25 101 ASP A N 1
ATOM 868 C CA . ASP A 1 101 ? 5.287 15.446 -0.365 1.00 94.25 101 ASP A CA 1
ATOM 869 C C . ASP A 1 101 ? 5.847 14.049 -0.094 1.00 94.25 101 ASP A C 1
ATOM 871 O O . ASP A 1 101 ? 6.742 13.894 0.743 1.00 94.25 101 ASP A O 1
ATOM 875 N N . GLY A 1 102 ? 5.386 13.045 -0.846 1.00 94.69 102 GLY A N 1
ATOM 876 C CA . GLY A 1 102 ? 5.906 11.683 -0.769 1.00 94.69 102 GLY A CA 1
ATOM 877 C C . GLY A 1 102 ? 7.401 11.618 -1.077 1.00 94.69 102 GLY A C 1
ATOM 878 O O . GLY A 1 102 ? 8.164 11.034 -0.305 1.00 94.69 102 GLY A O 1
ATOM 879 N N . GLU A 1 103 ? 7.843 12.302 -2.134 1.00 93.81 103 GLU A N 1
ATOM 880 C CA . GLU A 1 103 ? 9.258 12.381 -2.504 1.00 93.81 103 GLU A CA 1
ATOM 881 C C . GLU A 1 103 ? 10.106 13.015 -1.385 1.00 93.81 103 GLU A C 1
ATOM 883 O O . GLU A 1 103 ? 11.163 12.495 -1.009 1.00 93.81 103 GLU A O 1
ATOM 888 N N . ASN A 1 104 ? 9.628 14.110 -0.789 1.00 96.50 104 ASN A N 1
ATOM 889 C CA . ASN A 1 104 ? 10.294 14.767 0.334 1.00 96.50 104 ASN A CA 1
ATOM 890 C C . ASN A 1 104 ? 10.368 13.866 1.576 1.00 96.50 104 ASN A C 1
ATOM 892 O O . ASN A 1 104 ? 11.376 13.871 2.289 1.00 96.50 104 ASN A O 1
ATOM 896 N N . MET A 1 105 ? 9.323 13.081 1.849 1.00 95.75 105 MET A N 1
ATOM 897 C CA . MET A 1 105 ? 9.314 12.116 2.950 1.00 95.75 105 MET A CA 1
ATOM 898 C C . MET A 1 105 ? 10.301 10.967 2.713 1.00 95.75 105 MET A C 1
ATOM 900 O O . MET A 1 105 ? 11.035 10.613 3.636 1.00 95.75 105 MET A O 1
ATOM 904 N N . LEU A 1 106 ? 10.399 10.438 1.487 1.00 95.75 106 LEU A N 1
ATOM 905 C CA . LEU A 1 106 ? 11.403 9.424 1.138 1.00 95.75 106 LEU A CA 1
ATOM 906 C C . LEU A 1 106 ? 12.828 9.948 1.341 1.00 95.75 106 LEU A C 1
ATOM 908 O O . LEU A 1 106 ? 13.639 9.273 1.975 1.00 95.75 106 LEU A O 1
ATOM 912 N N . LYS A 1 107 ? 13.116 11.182 0.906 1.00 95.62 107 LYS A N 1
ATOM 913 C CA . LYS A 1 107 ? 14.425 11.826 1.119 1.00 95.62 107 LYS A CA 1
ATOM 914 C C . LYS A 1 107 ? 14.782 11.937 2.603 1.00 95.62 107 LYS A C 1
ATOM 916 O O . LYS A 1 107 ? 15.913 11.631 2.980 1.00 95.62 107 LYS A O 1
ATOM 921 N N . LYS A 1 108 ? 13.826 12.316 3.463 1.00 96.19 108 LYS A N 1
ATOM 922 C CA . LYS A 1 108 ? 14.021 12.363 4.929 1.00 96.19 108 LYS A CA 1
ATOM 923 C C . LYS A 1 108 ? 14.329 10.986 5.519 1.00 96.19 108 LYS A C 1
ATOM 925 O O . LYS A 1 108 ? 15.139 10.884 6.435 1.00 96.19 108 LYS A O 1
ATOM 930 N N . GLU A 1 109 ? 13.717 9.938 4.975 1.00 93.94 109 GLU A N 1
ATOM 931 C CA . GLU A 1 109 ? 13.989 8.544 5.344 1.00 93.94 109 GLU A CA 1
ATOM 932 C C . GLU A 1 109 ? 15.254 7.970 4.674 1.00 93.94 109 GLU A C 1
ATOM 934 O O . GLU A 1 109 ? 15.611 6.826 4.944 1.00 93.94 109 GLU A O 1
ATOM 939 N N . ARG A 1 110 ? 15.959 8.757 3.842 1.00 96.44 110 ARG A N 1
ATOM 940 C CA . ARG A 1 110 ? 17.105 8.324 3.020 1.00 96.44 110 ARG A CA 1
ATOM 941 C C . ARG A 1 110 ? 16.766 7.139 2.108 1.00 96.44 110 ARG A C 1
ATOM 943 O O . ARG A 1 110 ? 17.592 6.255 1.904 1.00 96.44 110 ARG A O 1
ATOM 950 N N . LEU A 1 111 ? 15.546 7.133 1.581 1.00 95.88 111 LEU A N 1
ATOM 951 C CA . LEU A 1 111 ? 15.042 6.136 0.643 1.00 95.88 111 LEU A CA 1
ATOM 952 C C . LEU A 1 111 ? 14.895 6.736 -0.755 1.00 95.88 111 LEU A C 1
ATOM 954 O O . LEU A 1 111 ? 14.612 7.924 -0.920 1.00 95.88 111 LEU A O 1
ATOM 958 N N . THR A 1 112 ? 15.036 5.886 -1.763 1.00 96.25 112 THR A N 1
ATOM 959 C CA . THR A 1 112 ? 14.884 6.219 -3.181 1.00 96.25 112 THR A CA 1
ATOM 960 C C . THR A 1 112 ? 13.733 5.433 -3.812 1.00 96.25 112 THR A C 1
ATOM 962 O O . THR A 1 112 ? 13.305 4.407 -3.275 1.00 96.25 112 THR A O 1
ATOM 965 N N . LYS A 1 113 ? 13.254 5.857 -4.996 1.00 95.44 113 LYS A N 1
ATOM 966 C CA . LYS A 1 113 ? 12.323 5.043 -5.809 1.00 95.44 113 LYS A CA 1
ATOM 967 C C . LYS A 1 113 ? 12.899 3.647 -6.060 1.00 95.44 113 LYS A C 1
ATOM 969 O O . LYS A 1 113 ? 12.164 2.667 -6.021 1.00 95.44 113 LYS A O 1
ATOM 974 N N . GLU A 1 114 ? 14.212 3.544 -6.257 1.00 96.75 114 GLU A N 1
ATOM 975 C CA . GLU A 1 114 ? 14.881 2.267 -6.480 1.00 96.75 114 GLU A CA 1
ATOM 976 C C . GLU A 1 114 ? 14.767 1.321 -5.276 1.00 96.75 114 GLU A C 1
ATOM 978 O O . GLU A 1 114 ? 14.501 0.138 -5.473 1.00 96.75 114 GLU A O 1
ATOM 983 N N . ASP A 1 115 ? 14.874 1.818 -4.040 1.00 96.75 115 ASP A N 1
ATOM 984 C CA . ASP A 1 115 ? 14.694 0.991 -2.837 1.00 96.75 115 ASP A CA 1
ATOM 985 C C . ASP A 1 115 ? 13.280 0.402 -2.755 1.00 96.75 115 ASP A C 1
ATOM 987 O O . ASP A 1 115 ? 13.097 -0.778 -2.434 1.00 96.75 115 ASP A O 1
ATOM 991 N N . ILE A 1 116 ? 12.276 1.220 -3.087 1.00 96.44 116 ILE A N 1
ATOM 992 C CA . ILE A 1 116 ? 10.869 0.809 -3.134 1.00 96.44 116 ILE A CA 1
ATOM 993 C C . ILE A 1 116 ? 10.665 -0.258 -4.220 1.00 96.44 116 ILE A C 1
ATOM 995 O O . ILE A 1 116 ? 10.136 -1.337 -3.938 1.00 96.44 116 ILE A O 1
ATOM 999 N N . THR A 1 117 ? 11.163 -0.012 -5.433 1.00 97.38 117 THR A N 1
ATOM 1000 C CA . THR A 1 117 ? 11.094 -0.957 -6.556 1.00 97.38 117 THR A CA 1
ATOM 1001 C C . THR A 1 117 ? 11.807 -2.274 -6.245 1.00 97.38 117 THR A C 1
ATOM 1003 O O . THR A 1 117 ? 11.266 -3.350 -6.504 1.00 97.38 117 THR A O 1
ATOM 1006 N N . ASN A 1 118 ? 13.000 -2.226 -5.648 1.00 97.38 118 ASN A N 1
ATOM 1007 C CA . ASN A 1 118 ? 13.765 -3.415 -5.268 1.00 97.38 118 ASN A CA 1
ATOM 1008 C C . ASN A 1 118 ? 13.000 -4.270 -4.249 1.00 97.38 118 ASN A C 1
ATOM 1010 O O . ASN A 1 118 ? 13.019 -5.501 -4.331 1.00 97.38 118 ASN A O 1
ATOM 1014 N N . HIS A 1 119 ? 12.290 -3.639 -3.308 1.00 96.19 119 HIS A N 1
ATOM 1015 C CA . HIS A 1 119 ? 11.443 -4.365 -2.369 1.00 96.19 119 HIS A CA 1
ATOM 1016 C C . HIS A 1 119 ? 10.269 -5.061 -3.068 1.00 96.19 119 HIS A C 1
ATOM 1018 O O . HIS A 1 119 ? 10.034 -6.237 -2.790 1.00 96.19 119 HIS A O 1
ATOM 1024 N N . PHE A 1 120 ? 9.574 -4.381 -3.989 1.00 96.88 120 PHE A N 1
ATOM 1025 C CA . PHE A 1 120 ? 8.515 -4.997 -4.799 1.00 96.88 120 PHE A CA 1
ATOM 1026 C C . PHE A 1 120 ? 9.041 -6.226 -5.543 1.00 96.88 120 PHE A C 1
ATOM 1028 O O . PHE A 1 120 ? 8.501 -7.320 -5.390 1.00 96.88 120 PHE A O 1
ATOM 1035 N N . CYS A 1 121 ? 10.150 -6.060 -6.269 1.00 96.69 121 CYS A N 1
ATOM 1036 C CA . CYS A 1 121 ? 10.785 -7.118 -7.051 1.00 96.69 121 CYS A CA 1
ATOM 1037 C C . CYS A 1 121 ? 11.147 -8.328 -6.186 1.00 96.69 121 CYS A C 1
ATOM 1039 O O . CYS A 1 121 ? 10.863 -9.465 -6.553 1.00 96.69 121 CYS A O 1
ATOM 1041 N N . LYS A 1 122 ? 11.711 -8.088 -4.996 1.00 96.06 122 LYS A N 1
ATOM 1042 C CA . LYS A 1 122 ? 12.064 -9.150 -4.048 1.00 96.06 122 LYS A CA 1
ATOM 1043 C C . LYS A 1 122 ? 10.844 -9.909 -3.526 1.00 96.06 122 LYS A C 1
ATOM 1045 O O . LYS A 1 122 ? 10.911 -11.125 -3.388 1.00 96.06 122 LYS A O 1
ATOM 1050 N N . VAL A 1 123 ? 9.765 -9.209 -3.179 1.00 95.69 123 VAL A N 1
ATOM 1051 C CA . VAL A 1 123 ? 8.553 -9.839 -2.623 1.00 95.69 123 VAL A CA 1
ATOM 1052 C C . VAL A 1 123 ? 7.788 -10.620 -3.689 1.00 95.69 123 VAL A C 1
ATOM 1054 O O . VAL A 1 123 ? 7.228 -11.670 -3.387 1.00 95.69 123 VAL A O 1
ATOM 1057 N N . ASN A 1 124 ? 7.790 -10.117 -4.921 1.00 95.94 124 ASN A N 1
ATOM 1058 C CA . ASN A 1 124 ? 7.044 -10.680 -6.040 1.00 95.94 124 ASN A CA 1
ATOM 1059 C C . ASN A 1 124 ? 7.860 -11.601 -6.950 1.00 95.94 124 ASN A C 1
ATOM 1061 O O . ASN A 1 124 ? 7.296 -12.165 -7.880 1.00 95.94 124 ASN A O 1
ATOM 1065 N N . ASN A 1 125 ? 9.164 -11.748 -6.700 1.00 96.12 125 ASN A N 1
ATOM 1066 C CA . ASN A 1 125 ? 10.090 -12.474 -7.568 1.00 96.12 125 ASN A CA 1
ATOM 1067 C C . ASN A 1 125 ? 9.994 -12.028 -9.042 1.00 96.12 125 ASN A C 1
ATOM 1069 O O . ASN A 1 125 ? 9.831 -12.843 -9.948 1.00 96.12 125 ASN A O 1
ATOM 1073 N N . CYS A 1 126 ? 10.055 -10.716 -9.276 1.00 96.12 126 CYS A N 1
ATOM 1074 C CA . CYS A 1 126 ? 9.934 -10.118 -10.607 1.00 96.12 126 CYS A CA 1
ATOM 1075 C C . CYS A 1 126 ? 11.054 -9.110 -10.888 1.00 96.12 126 CYS A C 1
ATOM 1077 O O . CYS A 1 126 ? 11.863 -8.789 -10.015 1.00 96.12 126 CYS A O 1
ATOM 1079 N N . THR A 1 127 ? 11.108 -8.599 -12.116 1.00 97.50 127 THR A N 1
ATOM 1080 C CA . THR A 1 127 ? 12.104 -7.606 -12.531 1.00 97.50 127 THR A CA 1
ATOM 1081 C C . THR A 1 127 ? 11.618 -6.171 -12.311 1.00 97.50 127 THR A C 1
ATOM 1083 O O . THR A 1 127 ? 10.424 -5.906 -12.156 1.00 97.50 127 THR A O 1
ATOM 1086 N N . LYS A 1 128 ? 12.547 -5.208 -12.376 1.00 97.00 128 LYS A N 1
ATOM 1087 C CA . LYS A 1 128 ? 12.220 -3.771 -12.369 1.00 97.00 128 LYS A CA 1
ATOM 1088 C C . LYS A 1 128 ? 11.344 -3.369 -13.563 1.00 97.00 128 LYS A C 1
ATOM 1090 O O . LYS A 1 128 ? 10.506 -2.483 -13.431 1.00 97.00 128 LYS A O 1
ATOM 1095 N N . ILE A 1 129 ? 11.522 -4.034 -14.710 1.00 97.06 129 ILE A N 1
ATOM 1096 C CA . ILE A 1 129 ? 10.704 -3.819 -15.912 1.00 97.06 129 ILE A CA 1
ATOM 1097 C C . ILE A 1 129 ? 9.262 -4.264 -15.647 1.00 97.06 129 ILE A C 1
ATOM 1099 O O . ILE A 1 129 ? 8.331 -3.569 -16.045 1.00 97.06 129 ILE A O 1
ATOM 1103 N N . ASP A 1 130 ? 9.070 -5.386 -14.946 1.00 96.44 130 ASP A N 1
ATOM 1104 C CA . ASP A 1 130 ? 7.733 -5.858 -14.571 1.00 96.44 130 ASP A CA 1
ATOM 1105 C C . ASP A 1 130 ? 7.036 -4.881 -13.627 1.00 96.44 130 ASP A C 1
ATOM 1107 O O . ASP A 1 130 ? 5.856 -4.594 -13.815 1.00 96.44 130 ASP A O 1
ATOM 1111 N N . PHE A 1 131 ? 7.769 -4.335 -12.650 1.00 96.44 131 PHE A N 1
ATOM 1112 C CA . PHE A 1 131 ? 7.234 -3.302 -11.767 1.00 96.44 131 PHE A CA 1
ATOM 1113 C C . PHE A 1 131 ? 6.822 -2.048 -12.542 1.00 96.44 131 PHE A C 1
ATOM 1115 O O . PHE A 1 131 ? 5.711 -1.575 -12.339 1.00 96.44 131 PHE A O 1
ATOM 1122 N N . GLN A 1 132 ? 7.666 -1.537 -13.447 1.00 96.00 132 GLN A N 1
ATOM 1123 C CA . GLN A 1 132 ? 7.325 -0.337 -14.219 1.00 96.00 132 GLN A CA 1
ATOM 1124 C C . GLN A 1 132 ? 6.072 -0.557 -15.072 1.00 96.00 132 GLN A C 1
ATOM 1126 O O . GLN A 1 132 ? 5.164 0.264 -15.042 1.00 96.00 132 GLN A O 1
ATOM 1131 N N . LYS A 1 133 ? 5.978 -1.698 -15.770 1.00 95.88 133 LYS A N 1
ATOM 1132 C CA . LYS A 1 133 ? 4.781 -2.045 -16.551 1.00 95.88 133 LYS A CA 1
ATOM 1133 C C . LYS A 1 133 ? 3.530 -2.108 -1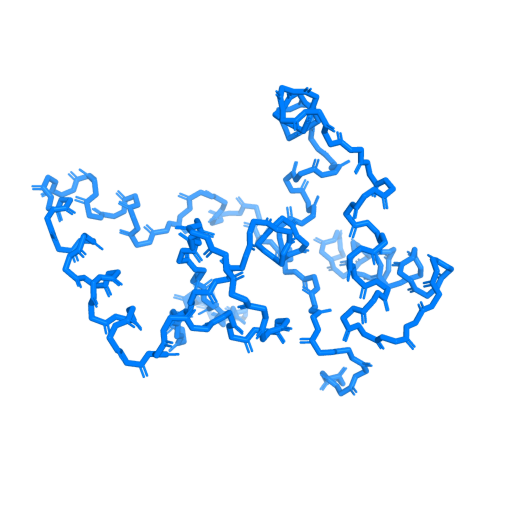5.675 1.00 95.88 133 LYS A C 1
ATOM 1135 O O . LYS A 1 133 ? 2.489 -1.592 -16.062 1.00 95.88 133 LYS A O 1
ATOM 1140 N N . TYR A 1 134 ? 3.641 -2.725 -14.501 1.00 95.69 134 TYR A N 1
ATOM 1141 C CA . TYR A 1 134 ? 2.531 -2.849 -13.562 1.00 95.69 134 TYR A CA 1
ATOM 1142 C C . TYR A 1 134 ? 2.111 -1.502 -12.956 1.00 95.69 134 TYR A C 1
ATOM 1144 O O . TYR A 1 134 ? 0.920 -1.242 -12.807 1.00 95.69 134 TYR A O 1
ATOM 1152 N N . GLU A 1 135 ? 3.074 -0.631 -12.646 1.00 95.50 135 GLU A N 1
ATOM 1153 C CA . GLU A 1 135 ? 2.825 0.748 -12.222 1.00 95.50 135 GLU A CA 1
ATOM 1154 C C . GLU A 1 135 ? 2.065 1.511 -13.317 1.00 95.50 135 GLU A C 1
ATOM 1156 O O . GLU A 1 135 ? 0.992 2.050 -13.050 1.00 95.50 135 GLU A O 1
ATOM 1161 N N . ASP A 1 136 ? 2.549 1.478 -14.561 1.00 94.50 136 ASP A N 1
ATOM 1162 C CA . ASP A 1 136 ? 1.910 2.161 -15.691 1.00 94.50 136 ASP A CA 1
ATOM 1163 C C . ASP A 1 136 ? 0.475 1.658 -15.935 1.00 94.50 136 ASP A C 1
ATOM 1165 O O . ASP A 1 136 ? -0.429 2.447 -16.212 1.00 94.50 136 ASP A O 1
ATOM 1169 N N . GLU A 1 137 ? 0.242 0.345 -15.831 1.00 93.25 137 GLU A N 1
ATOM 1170 C CA . GLU A 1 137 ? -1.091 -0.261 -15.939 1.00 93.25 137 GLU A CA 1
ATOM 1171 C C . GLU A 1 137 ? -2.030 0.210 -14.820 1.00 93.25 137 GLU A C 1
ATOM 1173 O O . GLU A 1 137 ? -3.171 0.580 -15.102 1.00 93.25 137 GLU A O 1
ATOM 1178 N N . ALA A 1 138 ? -1.553 0.260 -13.572 1.00 91.81 138 ALA A N 1
ATOM 1179 C CA . ALA A 1 138 ? -2.348 0.735 -12.443 1.00 91.81 138 ALA A CA 1
ATOM 1180 C C . ALA A 1 138 ? -2.794 2.195 -12.636 1.00 91.81 138 ALA A C 1
ATOM 1182 O O . ALA A 1 138 ? -3.967 2.514 -12.443 1.00 91.81 138 ALA A O 1
ATOM 1183 N N . PHE A 1 139 ? -1.890 3.076 -13.079 1.00 91.50 139 PHE A N 1
ATOM 1184 C CA . PHE A 1 139 ? -2.222 4.486 -13.318 1.00 91.50 139 PHE A CA 1
ATOM 1185 C C . PHE A 1 139 ? -3.098 4.717 -14.549 1.00 91.50 139 PHE A C 1
ATOM 1187 O O . PHE A 1 139 ? -3.840 5.696 -14.575 1.00 91.50 139 PHE A O 1
ATOM 1194 N N . LYS A 1 140 ? -3.056 3.845 -15.562 1.00 89.56 140 LYS A N 1
ATOM 1195 C CA . LYS A 1 140 ? -4.006 3.918 -16.685 1.00 89.56 140 LYS A CA 1
ATOM 1196 C C . LYS A 1 140 ? -5.438 3.681 -16.226 1.00 89.56 140 LYS A C 1
ATOM 1198 O O . LYS A 1 140 ? -6.320 4.401 -16.664 1.00 89.56 140 LYS A O 1
ATOM 1203 N N . ILE A 1 141 ? -5.644 2.700 -15.346 1.00 81.31 141 ILE A N 1
ATOM 1204 C CA . ILE A 1 141 ? -6.967 2.399 -14.782 1.00 81.31 141 ILE A CA 1
ATOM 1205 C C . ILE A 1 141 ? -7.442 3.555 -13.901 1.00 81.31 141 ILE A C 1
ATOM 1207 O O . ILE A 1 141 ? -8.590 3.949 -13.986 1.00 81.31 141 ILE A O 1
ATOM 1211 N N . TRP A 1 142 ? -6.559 4.118 -13.075 1.00 81.19 142 TRP A N 1
ATOM 1212 C CA . TRP A 1 142 ? -6.933 5.184 -12.141 1.00 81.19 142 TRP A CA 1
ATOM 1213 C C . TRP A 1 142 ? -7.229 6.538 -12.808 1.00 81.19 142 TRP A C 1
ATOM 1215 O O . TRP A 1 142 ? -7.982 7.332 -12.254 1.00 81.19 142 TRP A O 1
ATOM 1225 N N . ASN A 1 143 ? -6.636 6.815 -13.973 1.00 77.25 143 ASN A N 1
ATOM 1226 C CA . ASN A 1 143 ? -6.880 8.044 -14.741 1.00 77.25 143 ASN A CA 1
ATOM 1227 C C . ASN A 1 143 ? -8.006 7.921 -15.786 1.00 77.25 143 ASN A C 1
ATOM 1229 O O . ASN A 1 143 ? -8.329 8.929 -16.416 1.00 77.25 143 ASN A O 1
ATOM 1233 N N . GLY A 1 144 ? -8.500 6.708 -16.053 1.00 61.72 144 GLY A N 1
ATOM 1234 C CA . GLY A 1 144 ? -9.516 6.431 -17.075 1.00 61.72 144 GLY A CA 1
ATOM 1235 C C . GLY A 1 144 ? -10.919 6.496 -16.506 1.00 61.72 144 GLY A C 1
ATOM 1236 O O . GLY A 1 144 ? -11.785 7.066 -17.203 1.00 61.72 144 GLY A O 1
#

Sequence (144 aa):
MTTDKFKLTIELVPLTVWYASIYQYYKKQNKLQKWQELKSELFIKEGRKYWICGKENVRLEAHEFWIYDDDNHIQKLDTIHHLCGFCHKIKHVGLWLHTSDGENMLKKERLTKEDITNHFCKVNNCTKIDFQKYEDEAFKIWNG

Foldseek 3Di:
DCPPQFLQAAAEDAPVCVPPDPCVVCVVVVNNVVVVVVVVVLCVVVVQAAPQQRDHDDDWDWDFDWDADPVVRDTDGDDIHTHDPLSNCRNHVCQQVVDPVNVVVCVVVVHDPVNSLVVRCVRGVHDSVVVVVSVVVVVVVSVD

pLDDT: mean 89.54, std 10.51, range [33.59, 97.5]

Radius of gyration: 15.67 Å; chains: 1; bounding box: 40×30×39 Å